Protein AF-A0A1Y4UKA6-F1 (afdb_monomer_lite)

pLDDT: mean 88.29, std 7.49, range [61.41, 95.56]

Organism: NCBI:txid52242

Sequence (86 aa):
MLVDGVQVTPDNVQDWSAKRLSELKAVLETNIENNAGNCNKELLLTRIIEIEIDRQNRVNNINLSADAKKEWLVKRFTNKYGITID

Structure (mmCIF, N/CA/C/O backbone):
data_AF-A0A1Y4UKA6-F1
#
_entry.id   AF-A0A1Y4UKA6-F1
#
loop_
_atom_site.group_PDB
_atom_site.id
_atom_site.type_symbol
_atom_site.label_atom_id
_atom_site.label_alt_id
_atom_site.label_comp_id
_atom_site.label_asym_id
_atom_site.label_entity_id
_atom_site.label_seq_id
_atom_site.pdbx_PDB_ins_code
_atom_site.Cartn_x
_atom_site.Cartn_y
_atom_site.Cartn_z
_atom_site.occupancy
_atom_site.B_iso_or_equiv
_atom_site.auth_seq_id
_atom_site.auth_comp_id
_atom_site.auth_asym_id
_atom_site.auth_atom_id
_atom_site.pdbx_PDB_model_num
ATOM 1 N N . MET A 1 1 ? -14.637 -5.625 7.000 1.00 71.81 1 MET A N 1
ATOM 2 C CA . MET A 1 1 ? -14.849 -4.502 7.938 1.00 71.81 1 MET A CA 1
ATOM 3 C C . MET A 1 1 ? -15.337 -3.315 7.138 1.00 71.81 1 MET A C 1
ATOM 5 O O . MET A 1 1 ? -14.909 -3.199 6.001 1.00 71.81 1 MET A O 1
ATOM 9 N N . LEU A 1 2 ? -16.239 -2.492 7.673 1.00 80.00 2 LEU A N 1
ATOM 10 C CA . LEU A 1 2 ? -16.615 -1.247 7.003 1.00 80.00 2 LEU A CA 1
ATOM 11 C C . LEU A 1 2 ? -15.625 -0.159 7.415 1.00 80.00 2 LEU A C 1
ATOM 13 O O . LEU A 1 2 ? -15.536 0.160 8.595 1.00 80.00 2 LEU A O 1
ATOM 17 N N . VAL A 1 3 ? -14.883 0.371 6.453 1.00 77.75 3 VAL A N 1
ATOM 18 C CA . VAL A 1 3 ? -13.996 1.523 6.619 1.00 77.75 3 VAL A CA 1
ATOM 19 C C . VAL A 1 3 ? -14.563 2.606 5.717 1.00 77.75 3 VAL A C 1
ATOM 21 O O . VAL A 1 3 ? -14.643 2.394 4.509 1.00 77.75 3 VAL A O 1
ATOM 24 N N . ASP A 1 4 ? -15.031 3.716 6.293 1.00 77.31 4 ASP A N 1
ATOM 25 C CA . ASP A 1 4 ? -15.642 4.812 5.519 1.00 77.31 4 ASP A CA 1
ATOM 26 C C . ASP A 1 4 ? -16.809 4.335 4.616 1.00 77.31 4 ASP A C 1
ATOM 28 O O . ASP A 1 4 ? -16.892 4.626 3.427 1.00 77.31 4 ASP A O 1
ATOM 32 N N . GLY A 1 5 ? -17.678 3.471 5.157 1.00 79.94 5 GLY A N 1
ATOM 33 C CA . GLY A 1 5 ? -18.813 2.889 4.421 1.00 79.94 5 GLY A CA 1
ATOM 34 C C . GLY A 1 5 ? -18.445 1.825 3.376 1.00 79.94 5 GLY A C 1
ATOM 35 O O . GLY A 1 5 ? -19.336 1.215 2.787 1.00 79.94 5 GLY A O 1
ATOM 36 N N . VAL A 1 6 ? -17.157 1.542 3.177 1.00 82.38 6 VAL A N 1
ATOM 37 C CA . VAL A 1 6 ? -16.660 0.554 2.216 1.00 82.38 6 VAL A CA 1
ATOM 38 C C . VAL A 1 6 ? -16.287 -0.739 2.924 1.00 82.38 6 VAL A C 1
ATOM 40 O O . VAL A 1 6 ? -15.556 -0.737 3.913 1.00 82.38 6 VAL A O 1
ATOM 43 N N . GLN A 1 7 ? -16.731 -1.874 2.387 1.00 85.94 7 GLN A N 1
ATOM 44 C CA . GLN A 1 7 ? -16.290 -3.172 2.880 1.00 85.94 7 GLN A CA 1
ATOM 45 C C . GLN A 1 7 ? -14.856 -3.464 2.428 1.00 85.94 7 GLN A C 1
ATOM 47 O O . GLN A 1 7 ? -14.597 -3.754 1.264 1.00 85.94 7 GLN A O 1
ATOM 52 N N . VAL A 1 8 ? -13.933 -3.446 3.383 1.00 83.44 8 VAL A N 1
ATOM 53 C CA . VAL A 1 8 ? -12.538 -3.839 3.193 1.00 83.44 8 VAL A CA 1
ATOM 54 C C . VAL A 1 8 ? -12.319 -5.216 3.817 1.00 83.44 8 VAL A C 1
ATOM 56 O O . VAL A 1 8 ? -12.724 -5.485 4.958 1.00 83.44 8 VAL A O 1
ATOM 59 N N . THR A 1 9 ? -11.714 -6.110 3.045 1.00 86.38 9 THR A N 1
ATOM 60 C CA . THR A 1 9 ? -11.437 -7.507 3.398 1.00 86.38 9 THR A CA 1
ATOM 61 C C . THR A 1 9 ? -10.068 -7.909 2.859 1.00 86.38 9 THR A C 1
ATOM 63 O O . THR A 1 9 ? -9.654 -7.359 1.845 1.00 86.38 9 THR A O 1
ATOM 66 N N . PRO A 1 10 ? -9.384 -8.892 3.462 1.00 83.88 10 PRO A N 1
ATOM 67 C CA . PRO A 1 10 ? -8.118 -9.393 2.925 1.00 83.88 10 PRO A CA 1
ATOM 68 C C . PRO A 1 10 ? -8.179 -9.752 1.432 1.00 83.88 10 PRO A C 1
ATOM 70 O O . PRO A 1 10 ? -7.224 -9.495 0.708 1.00 83.88 10 PRO A O 1
ATOM 73 N N . ASP A 1 11 ? -9.319 -10.270 0.970 1.00 87.38 11 ASP A N 1
ATOM 74 C CA . ASP A 1 11 ? -9.494 -10.759 -0.401 1.00 87.38 11 ASP A CA 1
ATOM 75 C C . ASP A 1 11 ? -9.578 -9.643 -1.449 1.00 87.38 11 ASP A C 1
ATOM 77 O O . ASP A 1 11 ? -9.166 -9.840 -2.591 1.00 87.38 11 ASP A O 1
ATOM 81 N N . ASN A 1 12 ? -10.090 -8.469 -1.062 1.00 89.44 12 ASN A N 1
ATOM 82 C CA . ASN A 1 12 ? -10.293 -7.353 -1.986 1.00 89.44 12 ASN A CA 1
ATOM 83 C C . ASN A 1 12 ? -9.222 -6.267 -1.887 1.00 89.44 12 ASN A C 1
ATOM 85 O O . ASN A 1 12 ? -9.191 -5.403 -2.750 1.00 89.44 12 ASN A O 1
ATOM 89 N N . VAL A 1 13 ? -8.334 -6.290 -0.883 1.00 89.75 13 VAL A N 1
ATOM 90 C CA . VAL A 1 13 ? -7.291 -5.260 -0.677 1.00 89.75 13 VAL A CA 1
ATOM 91 C C . VAL A 1 13 ? -6.405 -5.069 -1.916 1.00 89.75 13 VAL A C 1
ATOM 93 O O . VAL A 1 13 ? -6.055 -3.939 -2.244 1.00 89.75 13 VAL A O 1
ATOM 96 N N . GLN A 1 14 ? -6.116 -6.145 -2.648 1.00 90.56 14 GLN A N 1
ATOM 97 C CA . GLN A 1 14 ? -5.328 -6.115 -3.887 1.00 90.56 14 GLN A CA 1
ATOM 98 C C . GLN A 1 14 ? -5.987 -5.349 -5.048 1.00 90.56 14 GLN A C 1
ATOM 100 O O . GLN A 1 14 ? -5.286 -4.899 -5.952 1.00 90.56 14 GLN A O 1
ATOM 105 N N . ASP A 1 15 ? -7.313 -5.185 -5.026 1.00 91.50 15 ASP A N 1
ATOM 106 C CA . ASP A 1 15 ? -8.068 -4.515 -6.093 1.00 91.50 15 ASP A CA 1
ATOM 107 C C . ASP A 1 15 ? -8.004 -2.983 -5.973 1.00 91.50 15 ASP A C 1
ATOM 109 O O . ASP A 1 15 ? -8.383 -2.249 -6.888 1.00 91.50 15 ASP A O 1
ATOM 113 N N . TRP A 1 16 ? -7.530 -2.478 -4.831 1.00 92.44 16 TRP A N 1
ATOM 114 C CA . TRP A 1 16 ? -7.473 -1.053 -4.540 1.00 92.44 16 TRP A CA 1
ATOM 115 C C . TRP A 1 16 ? -6.122 -0.451 -4.917 1.00 92.44 16 TRP A C 1
ATOM 117 O O . TRP A 1 16 ? -5.062 -1.063 -4.789 1.00 92.44 16 TRP A O 1
ATOM 127 N N . SER A 1 17 ? -6.152 0.819 -5.321 1.00 92.62 17 SER A N 1
ATOM 128 C CA . SER A 1 17 ? -4.928 1.584 -5.555 1.00 92.62 17 SER A CA 1
ATOM 129 C C . SER A 1 17 ? -4.180 1.858 -4.247 1.00 92.62 17 SER A C 1
ATOM 131 O O . SER A 1 17 ? -4.800 2.115 -3.213 1.00 92.62 17 SER A O 1
ATOM 133 N N . ALA A 1 18 ? -2.845 1.918 -4.304 1.00 92.00 18 ALA A N 1
ATOM 134 C CA . ALA A 1 18 ? -1.990 2.281 -3.168 1.00 92.00 18 ALA A CA 1
ATOM 135 C C . ALA A 1 18 ? -2.422 3.583 -2.465 1.00 92.00 18 ALA A C 1
ATOM 137 O O . ALA A 1 18 ? -2.336 3.693 -1.240 1.00 92.00 18 ALA A O 1
ATOM 138 N N . LYS A 1 19 ? -2.936 4.562 -3.226 1.00 93.50 19 LYS A N 1
ATOM 139 C CA . LYS A 1 19 ? -3.486 5.806 -2.672 1.00 93.50 19 LYS A CA 1
ATOM 140 C C . LYS A 1 19 ? -4.705 5.530 -1.792 1.00 93.50 19 LYS A C 1
ATOM 142 O O . LYS A 1 19 ? -4.729 5.954 -0.642 1.00 93.50 19 LYS A O 1
ATOM 147 N N . ARG A 1 20 ? -5.697 4.802 -2.311 1.00 92.44 20 ARG A N 1
ATOM 148 C CA . ARG A 1 20 ? -6.913 4.501 -1.546 1.00 92.44 20 ARG A CA 1
ATOM 149 C C . ARG A 1 20 ? -6.616 3.588 -0.360 1.00 92.44 20 ARG A C 1
ATOM 151 O O . ARG A 1 20 ? -7.167 3.789 0.713 1.00 92.44 20 ARG A O 1
ATOM 158 N N . LEU A 1 21 ? -5.693 2.646 -0.518 1.00 93.56 21 LEU A N 1
ATOM 159 C CA . LEU A 1 21 ? -5.182 1.825 0.576 1.00 93.56 21 LEU A CA 1
ATOM 160 C C . LEU A 1 21 ? -4.555 2.673 1.693 1.00 93.56 21 LEU A C 1
ATOM 162 O O . LEU A 1 21 ? -4.820 2.427 2.866 1.00 93.56 21 LEU A O 1
ATOM 166 N N . SER A 1 22 ? -3.804 3.718 1.343 1.00 93.62 22 SER A N 1
ATOM 167 C CA . SER A 1 22 ? -3.217 4.646 2.320 1.00 93.62 22 SER A CA 1
ATOM 168 C C . SER A 1 22 ? -4.281 5.458 3.071 1.00 93.62 22 SER A C 1
ATOM 170 O O . SER A 1 22 ? -4.177 5.632 4.282 1.00 93.62 22 SER A O 1
ATOM 172 N N . GLU A 1 23 ? -5.335 5.909 2.382 1.00 92.94 23 GLU A N 1
ATOM 173 C CA . GLU A 1 23 ? -6.487 6.575 3.014 1.00 92.94 23 GLU A CA 1
ATOM 174 C C . GLU A 1 23 ? -7.208 5.634 3.995 1.00 92.94 23 GLU A C 1
ATOM 176 O O . GLU A 1 23 ? -7.479 6.012 5.132 1.00 92.94 23 GLU A O 1
ATOM 181 N N . LEU A 1 24 ? -7.470 4.388 3.583 1.00 92.19 24 LEU A N 1
ATOM 182 C CA . LEU A 1 24 ? -8.112 3.376 4.429 1.00 92.19 24 LEU A CA 1
ATOM 183 C C . LEU A 1 24 ? -7.261 3.039 5.660 1.00 92.19 24 LEU A C 1
ATOM 185 O O . LEU A 1 24 ? -7.803 2.894 6.754 1.00 92.19 24 LEU A O 1
ATOM 189 N N . LYS A 1 25 ? -5.936 2.954 5.496 1.00 92.62 25 LYS A N 1
ATOM 190 C CA . LYS A 1 25 ? -4.995 2.765 6.603 1.00 92.62 25 LYS A CA 1
ATOM 191 C C . LYS A 1 25 ? -5.113 3.885 7.640 1.00 92.62 25 LYS A C 1
ATOM 193 O O . LYS A 1 25 ? -5.250 3.579 8.818 1.00 92.62 25 LYS A O 1
ATOM 198 N N . ALA A 1 26 ? -5.128 5.149 7.217 1.00 92.38 26 ALA A N 1
ATOM 199 C CA . ALA A 1 26 ? -5.235 6.283 8.138 1.00 92.38 26 ALA A CA 1
ATOM 200 C C . ALA A 1 26 ? -6.546 6.262 8.948 1.00 92.38 26 ALA A C 1
ATOM 202 O O . ALA A 1 26 ? -6.555 6.569 10.142 1.00 92.38 26 ALA A O 1
ATOM 203 N N . VAL A 1 27 ? -7.655 5.850 8.320 1.00 91.38 27 VAL A N 1
ATOM 204 C CA . VAL A 1 27 ? -8.941 5.672 9.016 1.00 91.38 27 VAL A CA 1
ATOM 205 C C . VAL A 1 27 ? -8.851 4.552 10.055 1.00 91.38 27 VAL A C 1
ATOM 207 O O . VAL A 1 27 ? -9.304 4.729 11.182 1.00 91.38 27 VAL A O 1
ATOM 210 N N . LEU A 1 28 ? -8.242 3.416 9.706 1.00 90.00 28 LEU A N 1
ATOM 211 C CA . LEU A 1 28 ? -8.057 2.299 10.637 1.00 90.00 28 LEU A CA 1
ATOM 212 C C . LEU A 1 28 ? -7.148 2.671 11.814 1.00 90.00 28 LEU A C 1
ATOM 214 O O . LEU A 1 28 ? -7.469 2.339 12.947 1.00 90.00 28 LEU A O 1
ATOM 218 N N . GLU A 1 29 ? -6.048 3.385 11.573 1.00 91.56 29 GLU A N 1
ATOM 219 C CA . GLU A 1 29 ? -5.164 3.883 12.636 1.00 91.56 29 GLU A CA 1
ATOM 220 C C . GLU A 1 29 ? -5.917 4.822 13.585 1.00 91.56 29 GLU A C 1
ATOM 222 O O . GLU A 1 29 ? -5.847 4.654 14.800 1.00 91.56 29 GLU A O 1
ATOM 227 N N . THR A 1 30 ? -6.737 5.721 13.035 1.00 91.50 30 THR A N 1
ATOM 228 C CA . THR A 1 30 ? -7.593 6.614 13.829 1.00 91.50 30 THR A CA 1
ATOM 229 C C . THR A 1 30 ? -8.613 5.833 14.668 1.00 91.50 30 THR A C 1
ATOM 231 O O . THR A 1 30 ? -8.864 6.184 15.822 1.00 91.50 30 THR A O 1
ATOM 234 N N . ASN A 1 31 ? -9.216 4.770 14.127 1.00 89.19 31 ASN A N 1
ATOM 235 C CA . ASN A 1 31 ? -10.148 3.930 14.887 1.00 89.19 31 ASN A CA 1
ATOM 236 C C . ASN A 1 31 ? -9.445 3.191 16.035 1.00 89.19 31 ASN A C 1
ATOM 238 O O . ASN A 1 31 ? -9.960 3.189 17.156 1.00 89.19 31 ASN A O 1
ATOM 242 N N . ILE A 1 32 ? -8.254 2.639 15.780 1.00 88.62 32 ILE A N 1
ATOM 243 C CA . ILE A 1 32 ? -7.432 1.952 16.784 1.00 88.62 32 ILE A CA 1
ATOM 244 C C . ILE A 1 32 ? -7.054 2.916 17.915 1.00 88.62 32 ILE A C 1
ATOM 246 O O . ILE A 1 32 ? -7.223 2.575 19.086 1.00 88.62 32 ILE A O 1
ATOM 250 N N . GLU A 1 33 ? -6.583 4.121 17.583 1.00 90.81 33 GLU A N 1
ATOM 251 C CA . GLU A 1 33 ? -6.212 5.155 18.561 1.00 90.81 33 GLU A CA 1
ATOM 252 C C . GLU A 1 33 ? -7.398 5.577 19.435 1.00 90.81 33 GLU A C 1
ATOM 254 O O . GLU A 1 33 ? -7.258 5.737 20.648 1.00 90.81 33 GLU A O 1
ATOM 259 N N . ASN A 1 34 ? -8.583 5.695 18.835 1.00 90.81 34 ASN A N 1
ATOM 260 C CA . ASN A 1 34 ? -9.814 6.046 19.543 1.00 90.81 34 ASN A CA 1
ATOM 261 C C . ASN A 1 34 ? -10.491 4.848 20.231 1.00 90.81 34 ASN A C 1
ATOM 263 O O . ASN A 1 34 ? -11.565 5.005 20.815 1.00 90.81 34 ASN A O 1
ATOM 267 N N . ASN A 1 35 ? -9.885 3.657 20.168 1.00 86.12 35 ASN A N 1
ATOM 268 C CA . ASN A 1 35 ? -10.434 2.404 20.682 1.00 86.12 35 ASN A CA 1
ATOM 269 C C . ASN A 1 35 ? -11.867 2.125 20.176 1.00 86.12 35 ASN A C 1
ATOM 271 O O . ASN A 1 35 ? -12.729 1.628 20.907 1.00 86.12 35 ASN A O 1
ATOM 275 N N . ALA A 1 36 ? -12.133 2.498 18.924 1.00 82.31 36 ALA A N 1
ATOM 276 C CA . ALA A 1 36 ? -13.417 2.336 18.267 1.00 82.31 36 ALA A CA 1
ATOM 277 C C . ALA A 1 36 ? -13.465 0.991 17.529 1.00 82.31 36 ALA A C 1
ATOM 279 O O . ALA A 1 36 ? -12.580 0.652 16.755 1.00 82.31 36 ALA A O 1
ATOM 280 N N . GLY A 1 37 ? -14.531 0.215 17.731 1.00 79.25 37 GLY A N 1
ATOM 281 C CA . GLY A 1 37 ? -14.711 -1.048 17.013 1.00 79.25 37 GLY A CA 1
ATOM 282 C C . GLY A 1 37 ? -13.842 -2.192 17.548 1.00 79.25 37 GLY A C 1
ATOM 283 O O . GLY A 1 37 ? -13.795 -2.441 18.750 1.00 79.25 37 GLY A O 1
ATOM 284 N N . ASN A 1 38 ? -13.239 -2.976 16.647 1.00 86.56 38 ASN A N 1
ATOM 285 C CA . ASN A 1 38 ? -12.443 -4.156 17.002 1.00 86.56 38 ASN A CA 1
ATOM 286 C C . ASN A 1 38 ? -10.975 -3.934 16.626 1.00 86.56 38 ASN A C 1
ATOM 288 O O . ASN A 1 38 ? -10.549 -4.330 15.538 1.00 86.56 38 ASN A O 1
ATOM 292 N N . CYS A 1 39 ? -10.210 -3.363 17.558 1.00 86.81 39 CYS A N 1
ATOM 293 C CA . CYS A 1 39 ? -8.817 -2.964 17.353 1.00 86.81 39 CYS A CA 1
ATOM 294 C C . CYS A 1 39 ? -7.925 -4.109 16.845 1.00 86.81 39 CYS A C 1
ATOM 296 O O . CYS A 1 39 ? -7.058 -3.889 16.009 1.00 86.81 39 CYS A O 1
ATOM 298 N N . ASN A 1 40 ? -8.162 -5.356 17.274 1.00 88.12 40 ASN A N 1
ATOM 299 C CA . ASN A 1 40 ? -7.382 -6.508 16.799 1.00 88.12 40 ASN A CA 1
ATOM 300 C C . ASN A 1 40 ? -7.606 -6.784 15.306 1.00 88.12 40 ASN A C 1
ATOM 302 O O . ASN A 1 40 ? -6.660 -7.070 14.572 1.00 88.12 40 ASN A O 1
ATOM 306 N N . LYS A 1 41 ? -8.861 -6.710 14.845 1.00 86.94 41 LYS A N 1
ATOM 307 C CA . LYS A 1 41 ? -9.185 -6.873 13.421 1.00 86.94 41 LYS A CA 1
ATOM 308 C C . LYS A 1 41 ? -8.674 -5.698 12.594 1.00 86.94 41 LYS A C 1
ATOM 310 O O . LYS A 1 41 ? -8.217 -5.917 11.477 1.00 86.94 41 LYS A O 1
ATOM 315 N N . GLU A 1 42 ? -8.750 -4.487 13.136 1.00 89.62 42 GLU A N 1
ATOM 316 C CA . GLU A 1 42 ? -8.239 -3.281 12.482 1.00 89.62 42 GLU A CA 1
ATOM 317 C C . GLU A 1 42 ? -6.722 -3.344 12.320 1.00 89.62 42 GLU A C 1
ATOM 319 O O . GLU A 1 42 ? -6.234 -3.159 11.213 1.00 89.62 42 GLU A O 1
ATOM 324 N N . LEU A 1 43 ? -5.986 -3.735 13.365 1.00 90.94 43 LEU A N 1
ATOM 325 C CA . LEU A 1 43 ? -4.530 -3.888 13.323 1.00 90.94 43 LEU A CA 1
ATOM 326 C C . LEU A 1 43 ? -4.086 -4.903 12.257 1.00 90.94 43 LEU A C 1
ATOM 328 O O . LEU A 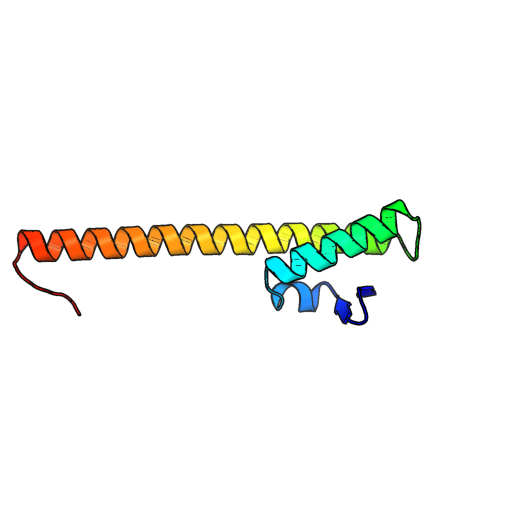1 43 ? -3.163 -4.645 11.483 1.00 90.94 43 LEU A O 1
ATOM 332 N N . LEU A 1 44 ? -4.762 -6.056 12.191 1.00 91.12 44 LEU A N 1
ATOM 333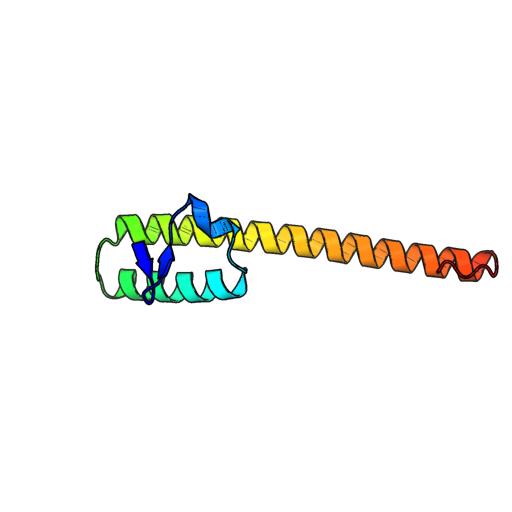 C CA . LEU A 1 44 ? -4.500 -7.069 11.164 1.00 91.12 44 LEU A CA 1
ATOM 334 C C . LEU A 1 44 ? -4.750 -6.520 9.759 1.00 91.12 44 LEU A C 1
ATOM 336 O O . LEU A 1 44 ? -3.941 -6.738 8.858 1.00 91.12 44 LEU A O 1
ATOM 340 N N . LEU A 1 45 ? -5.855 -5.798 9.570 1.00 91.38 45 LEU A N 1
ATOM 341 C CA . LEU A 1 45 ? -6.202 -5.224 8.278 1.00 91.38 45 LEU A CA 1
ATOM 342 C C . LEU A 1 45 ? -5.214 -4.129 7.861 1.00 91.38 45 LEU A C 1
ATOM 344 O O . LEU A 1 45 ? -4.757 -4.138 6.721 1.00 91.38 45 LEU A O 1
ATOM 348 N N . THR A 1 46 ? -4.818 -3.258 8.790 1.00 92.50 46 THR A N 1
ATOM 349 C CA . THR A 1 46 ? -3.761 -2.259 8.591 1.00 92.50 46 THR A CA 1
ATOM 350 C C . THR A 1 46 ? -2.475 -2.921 8.112 1.00 92.50 46 THR A C 1
ATOM 352 O O . THR A 1 46 ? -1.888 -2.480 7.126 1.00 92.50 46 THR A O 1
ATOM 355 N N . ARG A 1 47 ? -2.069 -4.036 8.732 1.00 94.50 47 ARG A N 1
ATOM 356 C CA . ARG A 1 47 ? -0.854 -4.750 8.325 1.00 94.50 47 ARG A CA 1
ATOM 357 C C . ARG A 1 47 ? -0.948 -5.343 6.919 1.00 94.50 47 ARG A C 1
ATOM 359 O O . ARG A 1 47 ? 0.032 -5.318 6.180 1.00 94.50 47 ARG A O 1
ATOM 366 N N . ILE A 1 48 ? -2.111 -5.871 6.540 1.00 94.06 48 ILE A N 1
ATOM 367 C CA . ILE A 1 48 ? -2.354 -6.386 5.183 1.00 94.06 48 ILE A CA 1
ATOM 368 C C . ILE A 1 48 ? -2.274 -5.247 4.161 1.00 94.06 48 ILE A C 1
ATOM 370 O O . ILE A 1 48 ? -1.628 -5.392 3.125 1.00 94.06 48 ILE A O 1
ATOM 374 N N . ILE A 1 49 ? -2.877 -4.100 4.479 1.00 94.06 49 ILE A N 1
ATOM 375 C CA . ILE A 1 49 ? -2.836 -2.900 3.644 1.00 94.06 49 ILE A CA 1
ATOM 376 C C . ILE A 1 49 ? -1.393 -2.414 3.433 1.00 94.06 49 ILE A C 1
ATOM 378 O O . ILE A 1 49 ? -1.015 -2.117 2.302 1.00 94.06 49 ILE A O 1
ATOM 382 N N . GLU A 1 50 ? -0.570 -2.374 4.484 1.00 94.75 50 GLU A N 1
ATOM 383 C CA . GLU A 1 50 ? 0.850 -2.002 4.375 1.00 94.75 50 GLU A CA 1
ATOM 384 C C . GLU A 1 50 ? 1.621 -2.907 3.412 1.00 94.75 50 GLU A C 1
ATOM 386 O O . GLU A 1 50 ? 2.337 -2.418 2.538 1.00 94.75 50 GLU A O 1
ATOM 391 N N . ILE A 1 51 ? 1.448 -4.225 3.548 1.00 95.12 51 ILE A N 1
ATOM 392 C CA . ILE A 1 51 ? 2.111 -5.211 2.687 1.00 95.12 51 ILE A CA 1
ATOM 393 C C . ILE A 1 51 ? 1.720 -4.994 1.221 1.00 95.12 51 ILE A C 1
ATOM 395 O O . ILE A 1 51 ? 2.574 -5.079 0.336 1.00 95.12 51 ILE A O 1
ATOM 399 N N . GLU A 1 52 ? 0.448 -4.700 0.956 1.00 94.69 52 GLU A N 1
ATOM 400 C CA . GLU A 1 52 ? -0.032 -4.477 -0.405 1.00 94.69 52 GLU A CA 1
ATOM 401 C C . GLU A 1 52 ? 0.495 -3.165 -1.002 1.00 94.69 52 GLU A C 1
ATOM 403 O O . GLU A 1 52 ? 0.942 -3.155 -2.151 1.00 94.69 52 GLU A O 1
ATOM 408 N N . ILE A 1 53 ? 0.540 -2.078 -0.225 1.00 94.94 53 ILE A N 1
ATOM 409 C CA . ILE A 1 53 ? 1.164 -0.816 -0.655 1.00 94.94 53 ILE A CA 1
ATOM 410 C C . ILE A 1 53 ? 2.636 -1.050 -1.022 1.00 94.94 53 ILE A C 1
ATOM 412 O O . ILE A 1 53 ? 3.087 -0.632 -2.092 1.00 94.94 53 ILE A O 1
ATOM 416 N N . ASP A 1 54 ? 3.380 -1.767 -0.178 1.00 95.19 54 ASP A N 1
ATOM 417 C CA . ASP A 1 54 ? 4.782 -2.103 -0.436 1.00 95.19 54 ASP A CA 1
ATOM 418 C C . ASP A 1 54 ? 4.948 -2.954 -1.700 1.00 95.19 54 ASP A C 1
ATOM 420 O O . ASP A 1 54 ? 5.865 -2.721 -2.499 1.00 95.19 54 ASP A O 1
ATOM 424 N N . ARG A 1 55 ? 4.055 -3.926 -1.922 1.00 95.56 55 ARG A N 1
ATOM 425 C CA . ARG A 1 55 ? 4.039 -4.748 -3.137 1.00 95.56 55 ARG A CA 1
ATOM 426 C C . ARG A 1 55 ? 3.829 -3.885 -4.381 1.00 95.56 55 ARG A C 1
ATOM 428 O O . ARG A 1 55 ? 4.609 -4.005 -5.328 1.00 95.56 55 ARG A O 1
ATOM 435 N N . GLN A 1 56 ? 2.828 -3.002 -4.377 1.00 94.81 56 GLN A N 1
ATOM 436 C CA . GLN A 1 56 ? 2.540 -2.107 -5.503 1.00 94.81 56 GLN A CA 1
ATOM 437 C C . GLN A 1 56 ? 3.712 -1.157 -5.783 1.00 94.81 56 GLN A C 1
ATOM 439 O O . GLN A 1 56 ? 4.123 -1.009 -6.934 1.00 94.81 56 GLN A O 1
ATOM 444 N N . ASN A 1 57 ? 4.327 -0.588 -4.743 1.00 94.12 57 ASN A N 1
ATOM 445 C CA . ASN A 1 57 ? 5.503 0.273 -4.884 1.00 94.12 57 ASN A CA 1
ATOM 446 C C . ASN A 1 57 ? 6.698 -0.466 -5.501 1.00 94.12 57 ASN A C 1
ATOM 448 O O . ASN A 1 57 ? 7.380 0.071 -6.376 1.00 94.12 57 ASN A O 1
ATOM 452 N N . ARG A 1 58 ? 6.945 -1.720 -5.099 1.00 95.06 58 ARG A N 1
ATOM 453 C CA . ARG A 1 58 ? 7.996 -2.553 -5.706 1.00 95.06 58 ARG A CA 1
ATOM 454 C C . ARG A 1 58 ? 7.728 -2.818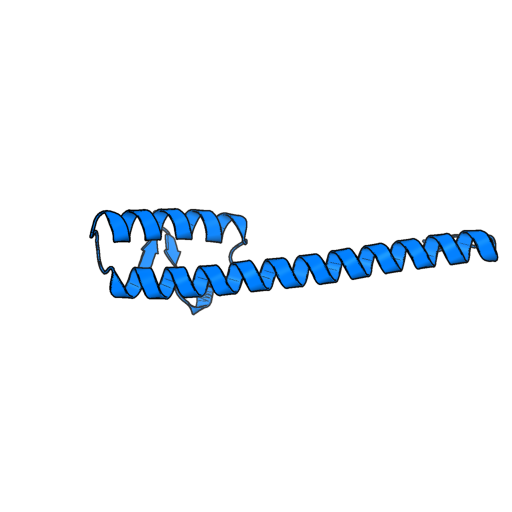 -7.183 1.00 95.06 58 ARG A C 1
ATOM 456 O O . ARG A 1 58 ? 8.645 -2.676 -7.988 1.00 95.06 58 ARG A O 1
ATOM 463 N N . VAL A 1 59 ? 6.491 -3.165 -7.542 1.00 94.69 59 VAL A N 1
ATOM 464 C CA . VAL A 1 59 ? 6.095 -3.384 -8.943 1.00 94.69 59 VAL A CA 1
ATOM 465 C C . VAL A 1 59 ? 6.292 -2.110 -9.766 1.00 94.69 59 VAL A C 1
ATOM 467 O O . VAL A 1 59 ? 6.920 -2.162 -10.822 1.00 94.69 59 VAL A O 1
ATOM 470 N N . ASN A 1 60 ? 5.855 -0.958 -9.257 1.00 93.75 60 ASN A N 1
ATOM 471 C CA . ASN A 1 60 ? 6.035 0.328 -9.930 1.00 93.75 60 ASN A CA 1
ATOM 472 C C . ASN A 1 60 ? 7.515 0.656 -10.155 1.00 93.75 60 ASN A C 1
ATOM 474 O O . ASN A 1 60 ? 7.896 1.037 -11.258 1.00 93.75 60 ASN A O 1
ATOM 478 N N . ASN A 1 61 ? 8.370 0.440 -9.155 1.00 94.19 61 ASN A N 1
ATOM 479 C CA . ASN A 1 61 ? 9.810 0.671 -9.290 1.00 94.19 61 ASN A CA 1
ATOM 480 C C . ASN A 1 61 ? 10.464 -0.255 -10.326 1.00 94.19 61 ASN A C 1
ATOM 482 O O . ASN A 1 61 ? 11.342 0.180 -11.075 1.00 94.19 61 ASN A O 1
ATOM 486 N N . ILE A 1 62 ? 10.041 -1.521 -10.390 1.00 94.69 62 ILE A N 1
ATOM 487 C CA . ILE A 1 62 ? 10.512 -2.467 -11.410 1.00 94.69 62 ILE A CA 1
ATOM 488 C C . ILE A 1 62 ? 10.110 -1.981 -12.803 1.00 94.69 62 ILE A C 1
ATOM 490 O O . ILE A 1 62 ? 10.964 -1.931 -13.689 1.00 94.69 62 ILE A O 1
ATOM 494 N N . ASN A 1 63 ? 8.851 -1.578 -12.981 1.00 94.25 63 ASN A N 1
ATOM 495 C CA . ASN A 1 63 ? 8.342 -1.083 -14.259 1.00 94.25 63 ASN A CA 1
ATOM 496 C C . ASN A 1 63 ? 9.072 0.192 -14.697 1.00 94.25 63 ASN A C 1
ATOM 498 O O . ASN A 1 63 ? 9.590 0.237 -15.806 1.00 94.25 63 ASN A O 1
ATOM 502 N N . LEU A 1 64 ? 9.248 1.166 -13.798 1.00 94.31 64 LEU A N 1
ATOM 503 C CA . LEU A 1 64 ? 10.018 2.384 -14.074 1.00 94.31 64 LEU A CA 1
ATOM 504 C C . LEU A 1 64 ? 11.464 2.075 -14.486 1.00 94.31 64 LEU A C 1
ATOM 506 O O . LEU A 1 64 ? 12.001 2.683 -15.411 1.00 94.31 64 LEU A O 1
ATOM 510 N N . SER A 1 65 ? 12.110 1.109 -13.824 1.00 93.75 65 SER A N 1
ATOM 511 C CA . SER A 1 65 ? 13.461 0.678 -14.197 1.00 93.75 65 SER A CA 1
ATOM 512 C C . SER A 1 65 ? 13.492 -0.012 -15.564 1.00 93.75 65 SER A C 1
ATOM 514 O O . SER A 1 65 ? 14.435 0.188 -16.336 1.00 93.75 65 SER A O 1
ATOM 516 N N . ALA A 1 66 ? 12.477 -0.821 -15.876 1.00 94.31 66 ALA A N 1
ATOM 517 C CA . ALA A 1 66 ? 12.341 -1.482 -17.168 1.00 94.31 66 ALA A CA 1
ATOM 518 C C . ALA A 1 66 ? 12.119 -0.465 -18.298 1.00 94.31 66 ALA A C 1
ATOM 520 O O . ALA A 1 66 ? 12.809 -0.539 -19.317 1.00 94.31 66 ALA A O 1
ATOM 521 N N . ASP A 1 67 ? 11.250 0.523 -18.087 1.00 93.94 67 ASP A N 1
ATOM 522 C CA . ASP A 1 67 ? 10.972 1.594 -19.045 1.00 93.94 67 ASP A CA 1
ATOM 523 C C . ASP A 1 67 ? 12.212 2.456 -19.296 1.00 93.94 67 ASP A C 1
ATOM 525 O O . ASP A 1 67 ? 12.601 2.662 -20.446 1.00 93.94 67 ASP A O 1
ATOM 529 N N . ALA A 1 68 ? 12.933 2.851 -18.242 1.00 92.31 68 ALA A N 1
ATOM 530 C CA . ALA A 1 68 ? 14.186 3.593 -18.382 1.00 92.31 68 ALA A CA 1
ATOM 531 C C . ALA A 1 68 ? 15.246 2.812 -19.185 1.00 92.31 68 ALA A C 1
ATOM 533 O O . ALA A 1 68 ? 15.959 3.380 -20.018 1.00 92.31 68 ALA A O 1
ATOM 534 N N . LYS A 1 69 ? 15.348 1.491 -18.977 1.00 93.19 69 LYS A N 1
ATOM 535 C CA . LYS A 1 6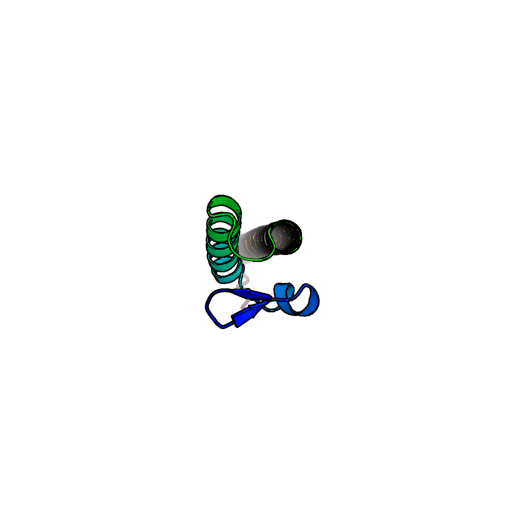9 ? 16.241 0.625 -19.767 1.00 93.19 69 LYS A CA 1
ATOM 536 C C . LYS A 1 69 ? 15.794 0.522 -21.220 1.00 93.19 69 LYS A C 1
ATOM 538 O O . LYS A 1 69 ? 16.645 0.555 -22.109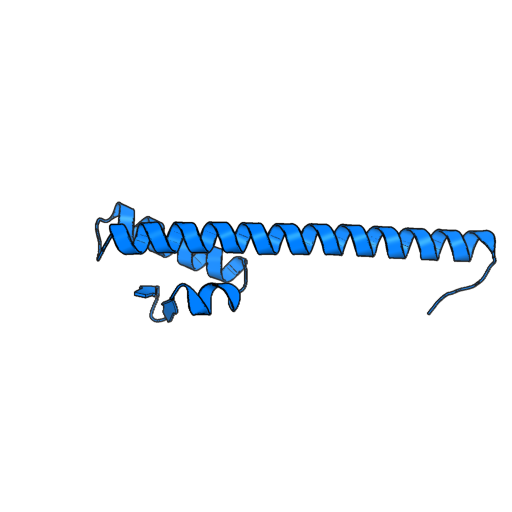 1.00 93.19 69 LYS A O 1
ATOM 543 N N . LYS A 1 70 ? 14.487 0.404 -21.464 1.00 91.94 70 LYS A N 1
ATOM 544 C CA . LYS A 1 70 ? 13.911 0.378 -22.810 1.00 91.94 70 LYS A CA 1
ATOM 545 C C . LYS A 1 70 ? 14.243 1.671 -23.553 1.00 91.94 70 LYS A C 1
ATOM 547 O O . LYS A 1 70 ? 14.808 1.606 -24.641 1.00 91.94 70 LYS A O 1
ATOM 552 N N . GLU A 1 71 ? 13.993 2.829 -22.946 1.00 90.69 71 GLU A N 1
ATOM 553 C CA . GLU A 1 71 ? 14.337 4.131 -23.527 1.00 90.69 71 GLU A CA 1
ATOM 554 C C . GLU A 1 71 ? 15.835 4.271 -23.810 1.00 90.69 71 GLU A C 1
ATOM 556 O O . GLU A 1 71 ? 16.230 4.760 -24.870 1.00 90.69 71 GLU A O 1
ATOM 561 N N . TRP A 1 72 ? 16.684 3.838 -22.874 1.00 90.69 72 TRP A N 1
ATOM 562 C CA . TRP A 1 72 ? 18.132 3.875 -23.062 1.00 90.69 72 TRP A CA 1
ATOM 563 C C . TRP A 1 72 ? 18.578 3.007 -24.243 1.00 90.69 72 TRP A C 1
ATOM 565 O O . TRP A 1 72 ? 19.408 3.443 -25.046 1.00 90.69 72 TRP A O 1
ATOM 575 N N . LEU A 1 73 ? 18.018 1.801 -24.381 1.00 88.69 73 LEU A N 1
ATOM 576 C CA . LEU A 1 73 ? 18.297 0.923 -25.515 1.00 88.69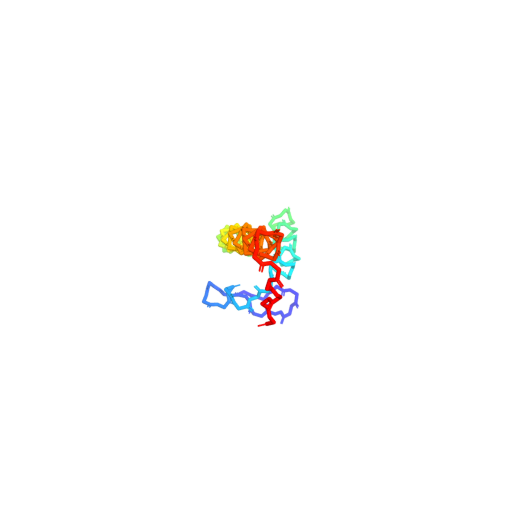 73 LEU A CA 1
ATOM 577 C C . LEU A 1 73 ? 17.859 1.574 -26.826 1.00 88.69 73 LEU A C 1
ATOM 579 O O . LEU A 1 73 ? 18.679 1.661 -27.736 1.00 88.69 73 LEU A O 1
ATOM 583 N N . VAL A 1 74 ? 16.629 2.089 -26.907 1.00 87.75 74 VAL A N 1
ATOM 584 C CA . VAL A 1 74 ? 16.119 2.770 -28.110 1.00 87.75 74 VAL A CA 1
ATOM 585 C C . VAL A 1 74 ? 17.049 3.916 -28.510 1.00 87.75 74 VAL A C 1
ATOM 587 O O . VAL A 1 74 ? 17.579 3.907 -29.619 1.00 87.75 74 VAL A O 1
ATOM 590 N N . LYS A 1 75 ? 17.373 4.829 -27.582 1.00 87.31 75 LYS A N 1
ATOM 591 C CA . LYS A 1 75 ? 18.309 5.942 -27.833 1.00 87.31 75 LYS A CA 1
ATOM 592 C C . LYS A 1 75 ? 19.668 5.450 -28.331 1.00 87.31 75 LYS A C 1
ATOM 594 O O . LYS A 1 75 ? 20.234 6.015 -29.266 1.00 87.31 75 LYS A O 1
ATOM 599 N N . ARG A 1 76 ? 20.205 4.386 -27.728 1.00 87.62 76 ARG A N 1
ATOM 600 C CA . ARG A 1 76 ? 21.496 3.812 -28.124 1.00 87.62 76 ARG A CA 1
ATOM 601 C C . ARG A 1 76 ? 21.454 3.216 -29.531 1.00 87.62 76 ARG A C 1
ATOM 603 O O . ARG A 1 76 ? 22.412 3.400 -30.279 1.00 87.62 76 ARG A O 1
ATOM 610 N N . PHE A 1 77 ? 20.387 2.507 -29.888 1.00 84.44 77 PHE A N 1
ATOM 611 C CA . PHE A 1 77 ? 20.219 1.922 -31.219 1.00 84.44 77 PHE A CA 1
ATOM 612 C C . PHE A 1 77 ? 20.022 2.999 -32.288 1.00 84.44 77 PHE A C 1
ATOM 614 O O . PHE A 1 77 ? 20.720 2.960 -33.302 1.00 84.44 77 PHE A O 1
ATOM 621 N N . THR A 1 78 ? 19.179 4.000 -32.032 1.00 84.69 78 THR A N 1
ATOM 622 C CA . THR A 1 78 ? 18.986 5.135 -32.944 1.00 84.69 78 THR A CA 1
ATOM 623 C C . THR A 1 78 ? 20.285 5.901 -33.168 1.00 84.69 78 THR A C 1
ATOM 625 O O . THR A 1 78 ? 20.655 6.141 -34.313 1.00 84.69 78 THR A O 1
ATOM 628 N N . ASN A 1 79 ? 21.059 6.179 -32.115 1.00 82.19 79 ASN A N 1
ATOM 629 C CA . ASN A 1 79 ? 22.344 6.871 -32.256 1.00 82.19 79 ASN A CA 1
ATOM 630 C C . ASN A 1 79 ? 23.408 6.041 -32.990 1.00 82.19 79 ASN A C 1
ATOM 632 O O . ASN A 1 79 ? 24.262 6.602 -33.670 1.00 82.19 79 ASN A O 1
ATOM 636 N N . LYS A 1 80 ? 23.397 4.711 -32.831 1.00 81.88 80 LYS A N 1
ATOM 637 C CA . LYS A 1 80 ? 24.417 3.831 -33.420 1.00 81.88 80 LYS A CA 1
ATOM 638 C C . LYS A 1 80 ? 24.117 3.453 -34.871 1.00 81.88 80 LYS A C 1
ATOM 640 O O . LYS A 1 80 ? 25.055 3.245 -35.635 1.00 81.88 80 LYS A O 1
ATOM 645 N N . TYR A 1 81 ? 22.843 3.325 -35.232 1.00 82.06 81 TYR A N 1
ATOM 646 C CA . TYR A 1 81 ? 22.427 2.771 -36.523 1.00 82.06 81 TYR A CA 1
ATOM 647 C C . TYR A 1 81 ? 21.542 3.711 -37.351 1.00 82.06 81 TYR A C 1
ATOM 649 O O . TYR A 1 81 ? 21.231 3.376 -38.488 1.00 82.06 81 TYR A O 1
ATOM 657 N N . GLY A 1 82 ? 21.134 4.870 -36.822 1.00 73.44 82 GLY A N 1
ATOM 658 C CA . GLY A 1 82 ? 20.240 5.802 -37.520 1.00 73.44 82 GLY A CA 1
ATOM 659 C C . GLY A 1 82 ? 18.812 5.275 -37.707 1.00 73.44 82 GLY A C 1
ATOM 660 O O . GLY A 1 82 ? 18.075 5.806 -38.528 1.00 73.44 82 GLY A O 1
ATOM 661 N N . ILE A 1 83 ? 18.430 4.220 -36.977 1.00 66.94 83 ILE A N 1
ATOM 662 C CA . ILE A 1 83 ? 17.118 3.571 -37.078 1.00 66.94 83 ILE A CA 1
ATOM 663 C C . ILE A 1 83 ? 16.236 4.050 -35.921 1.00 66.94 83 ILE A C 1
ATOM 665 O O . ILE A 1 83 ? 16.574 3.857 -34.748 1.00 66.94 83 ILE A O 1
ATOM 669 N N . THR A 1 84 ? 15.103 4.663 -36.247 1.00 65.50 84 THR A N 1
ATOM 670 C CA . THR A 1 84 ? 14.030 4.966 -35.292 1.00 65.50 84 THR A CA 1
ATOM 671 C C . THR A 1 84 ? 13.185 3.704 -35.108 1.00 65.50 84 THR A C 1
ATOM 673 O O . THR A 1 84 ? 12.766 3.104 -36.096 1.00 65.50 84 THR A O 1
ATOM 676 N N . ILE A 1 85 ? 12.996 3.257 -33.865 1.00 62.22 85 ILE A N 1
ATOM 677 C CA . ILE A 1 85 ? 12.117 2.126 -33.537 1.00 62.22 85 ILE A CA 1
ATOM 678 C C . ILE A 1 85 ? 10.825 2.740 -32.990 1.00 62.22 85 ILE A C 1
ATOM 680 O O . ILE A 1 85 ? 10.856 3.262 -31.874 1.00 62.22 85 ILE A O 1
ATOM 684 N N . ASP A 1 86 ? 9.762 2.725 -33.799 1.00 61.41 86 ASP A N 1
ATOM 685 C CA . ASP A 1 86 ? 8.394 3.114 -33.407 1.00 61.41 86 ASP A CA 1
ATOM 686 C C . ASP A 1 86 ? 7.708 2.007 -32.586 1.00 61.41 86 ASP A C 1
ATOM 688 O O . ASP A 1 86 ? 7.872 0.811 -32.934 1.00 61.41 86 ASP A O 1
#

Secondary structure (DSSP, 8-state):
-EETTEE--TTTGGGS-HHHHHHHHHHHHHHHHTT-S-HHHHHHHHHHHHHHHHHHHHHHHHHHHHHHHHHHHHHHHHHHH-----

Foldseek 3Di:
DQQVNDDDDLVCLLVDDLVVLVVSLVSLVVCLVVVHDDNVVSVVSNVSSVVNNVVVVVVVVVVVVVVVVVVVVQVVCCVVPVDHDD

Radius of gyration: 20.4 Å; chains: 1; bounding box: 43×18×58 Å